Protein AF-A0A1M5N2Y8-F1 (afdb_monomer_lite)

Organism: NCBI:txid229205

Sequence (58 aa):
MKQSVNSLLGFSINGTDGEIGKVEEFYFDDQTSTVRYIVVKTGGWLSEKKVLISPEAF

Structure (mmCIF, N/CA/C/O backbone):
data_AF-A0A1M5N2Y8-F1
#
_entry.id   AF-A0A1M5N2Y8-F1
#
loop_
_atom_site.group_PDB
_atom_site.id
_atom_site.type_symbol
_atom_site.label_atom_id
_atom_site.label_alt_id
_atom_site.label_comp_id
_atom_site.label_asym_id
_atom_site.label_entity_id
_atom_site.label_seq_id
_atom_site.pdbx_PDB_ins_code
_atom_site.Cartn_x
_atom_site.Cartn_y
_atom_site.Cartn_z
_atom_site.occupancy
_atom_site.B_iso_or_equiv
_atom_site.auth_seq_id
_atom_site.auth_comp_id
_atom_site.auth_asym_id
_atom_site.auth_atom_id
_atom_site.pdbx_PDB_model_num
ATOM 1 N N . MET A 1 1 ? -9.383 -12.239 10.883 1.00 57.81 1 MET A N 1
ATOM 2 C CA . MET A 1 1 ? -7.925 -12.168 11.131 1.00 57.81 1 MET A CA 1
ATOM 3 C C . MET A 1 1 ? -7.526 -10.701 11.036 1.00 57.81 1 MET A C 1
ATOM 5 O O . MET A 1 1 ? -7.969 -10.061 10.094 1.00 57.81 1 MET A O 1
ATOM 9 N N . LYS A 1 2 ? -6.812 -10.139 12.017 1.00 76.31 2 LYS A N 1
ATOM 10 C CA . LYS A 1 2 ? -6.354 -8.738 11.972 1.00 76.31 2 LYS A CA 1
ATOM 11 C C . LYS A 1 2 ? -4.875 -8.734 11.592 1.00 76.31 2 LYS A C 1
ATOM 13 O O . LYS A 1 2 ? -4.101 -9.420 12.251 1.00 76.31 2 LYS A O 1
ATOM 18 N N . GLN A 1 3 ? -4.509 -8.010 10.539 1.00 85.00 3 GLN A N 1
ATOM 19 C CA . GLN A 1 3 ? -3.113 -7.760 10.173 1.00 85.00 3 GLN A CA 1
ATOM 20 C C . GLN A 1 3 ? -2.740 -6.335 10.580 1.00 85.00 3 GLN A C 1
ATOM 22 O O . GLN A 1 3 ? -3.580 -5.437 10.521 1.00 85.00 3 GLN A O 1
ATOM 27 N N . SER A 1 4 ? -1.500 -6.136 11.018 1.00 92.19 4 SER A N 1
ATOM 28 C CA . SER A 1 4 ? -0.974 -4.792 11.252 1.00 92.19 4 SER A CA 1
ATOM 29 C C . SER A 1 4 ? -0.572 -4.186 9.916 1.00 92.19 4 SER A C 1
ATOM 31 O O . SER A 1 4 ? -0.011 -4.873 9.072 1.00 92.19 4 SER A O 1
ATOM 33 N N . VAL A 1 5 ? -0.777 -2.889 9.723 1.00 92.75 5 VAL A N 1
ATOM 34 C CA . VAL A 1 5 ? -0.296 -2.214 8.508 1.00 92.75 5 VAL A CA 1
ATOM 35 C C . VAL A 1 5 ? 1.225 -2.307 8.367 1.00 92.75 5 VAL A C 1
ATOM 37 O O . VAL A 1 5 ? 1.731 -2.466 7.261 1.00 92.75 5 VAL A O 1
ATOM 40 N N . ASN A 1 6 ? 1.954 -2.359 9.486 1.00 94.31 6 ASN A N 1
ATOM 41 C CA . ASN A 1 6 ? 3.403 -2.557 9.471 1.00 94.31 6 ASN A CA 1
ATOM 42 C C . ASN A 1 6 ? 3.809 -3.926 8.916 1.00 94.31 6 ASN A C 1
ATOM 44 O O . ASN A 1 6 ? 4.873 -4.034 8.315 1.00 94.31 6 ASN A O 1
ATOM 48 N N . SER A 1 7 ? 2.985 -4.968 9.089 1.00 95.81 7 SER A N 1
ATOM 49 C CA . SER A 1 7 ? 3.290 -6.286 8.518 1.00 95.81 7 SER A CA 1
ATOM 50 C C . SER A 1 7 ? 3.028 -6.358 7.017 1.00 95.81 7 SER A C 1
ATOM 52 O O . SER A 1 7 ? 3.437 -7.330 6.397 1.00 95.81 7 SER A O 1
ATOM 54 N N . LEU A 1 8 ? 2.359 -5.355 6.443 1.00 94.88 8 LEU A N 1
ATOM 55 C CA . LEU A 1 8 ? 2.042 -5.276 5.017 1.00 94.88 8 LEU A CA 1
ATOM 56 C C . LEU A 1 8 ? 3.047 -4.423 4.230 1.00 94.88 8 LEU A C 1
ATOM 58 O O . LEU A 1 8 ? 3.016 -4.421 3.002 1.00 94.88 8 LEU A O 1
ATOM 62 N N . LEU A 1 9 ? 3.942 -3.701 4.907 1.00 96.75 9 LEU A N 1
ATOM 63 C CA . LEU A 1 9 ? 4.984 -2.920 4.244 1.00 96.75 9 LEU A CA 1
ATOM 64 C C . LEU A 1 9 ? 5.905 -3.838 3.428 1.00 96.75 9 LEU A C 1
ATOM 66 O O . LEU A 1 9 ? 6.317 -4.904 3.884 1.00 96.75 9 LEU A O 1
ATOM 70 N N . GLY A 1 10 ? 6.228 -3.425 2.204 1.00 96.19 10 GLY A N 1
ATOM 71 C CA . GLY A 1 10 ? 7.064 -4.180 1.274 1.00 96.19 10 GLY A CA 1
ATOM 72 C C . GLY A 1 10 ? 6.361 -5.327 0.540 1.00 96.19 10 GLY A C 1
ATOM 73 O O . GLY A 1 10 ? 7.002 -5.956 -0.304 1.00 96.19 10 GLY A O 1
ATOM 74 N N . PHE A 1 11 ? 5.076 -5.595 0.811 1.00 95.94 11 PHE A N 1
ATOM 75 C CA . PHE A 1 11 ? 4.304 -6.586 0.055 1.00 95.94 11 PHE A CA 1
ATOM 76 C C . PHE A 1 11 ? 4.192 -6.175 -1.414 1.00 95.94 11 PHE A C 1
ATOM 78 O O . PHE A 1 11 ? 3.964 -5.002 -1.714 1.00 95.94 11 PHE A O 1
ATOM 85 N N . SER A 1 12 ? 4.320 -7.149 -2.315 1.00 95.62 12 SER A N 1
ATOM 86 C CA . SER A 1 12 ? 4.085 -6.943 -3.744 1.00 95.62 12 SER A CA 1
ATOM 87 C C . SER A 1 12 ? 2.593 -6.787 -4.023 1.00 95.62 12 SER A C 1
ATOM 89 O O . SER A 1 12 ? 1.777 -7.603 -3.589 1.00 95.62 12 SER A O 1
ATOM 91 N N . ILE A 1 13 ? 2.247 -5.748 -4.775 1.00 93.94 13 ILE A N 1
ATOM 92 C CA . ILE A 1 13 ? 0.920 -5.550 -5.349 1.00 9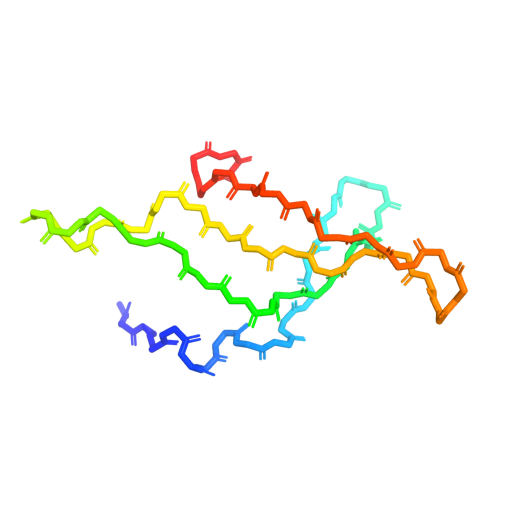3.94 13 ILE A CA 1
ATOM 93 C C . ILE A 1 13 ? 0.962 -6.053 -6.788 1.00 93.94 13 ILE A C 1
ATOM 95 O O . ILE A 1 13 ? 1.768 -5.577 -7.587 1.00 93.94 13 ILE A O 1
ATOM 99 N N . ASN A 1 14 ? 0.084 -7.002 -7.109 1.00 93.75 14 ASN A N 1
ATOM 100 C CA . ASN A 1 14 ? -0.023 -7.583 -8.442 1.00 93.75 14 ASN A CA 1
ATOM 101 C C . ASN A 1 14 ? -1.283 -7.079 -9.147 1.00 93.75 14 ASN A C 1
ATOM 103 O O . ASN A 1 14 ? -2.368 -7.077 -8.567 1.00 93.75 14 ASN A O 1
ATOM 107 N N . GLY A 1 15 ? -1.119 -6.677 -10.401 1.00 90.56 15 GLY A N 1
ATOM 108 C CA . GLY A 1 15 ? -2.195 -6.508 -11.363 1.00 90.56 15 GLY A CA 1
ATOM 109 C C . GLY A 1 15 ? -2.504 -7.816 -12.090 1.00 90.56 15 GLY A C 1
ATOM 110 O O . GLY A 1 15 ? -1.954 -8.876 -11.789 1.00 90.56 15 GLY A O 1
ATOM 111 N N . THR A 1 16 ? -3.387 -7.732 -13.084 1.00 93.50 16 THR A N 1
ATOM 112 C CA . THR A 1 16 ? -3.768 -8.891 -13.914 1.00 93.50 16 THR A CA 1
ATOM 113 C C . THR A 1 16 ? -2.650 -9.357 -14.852 1.00 93.50 16 THR A C 1
ATOM 115 O O . THR A 1 16 ? -2.690 -10.486 -15.336 1.00 93.50 16 THR A O 1
ATOM 118 N N . ASP A 1 17 ? -1.643 -8.515 -15.078 1.00 93.50 17 ASP A N 1
ATOM 119 C CA . ASP A 1 17 ? -0.526 -8.708 -16.002 1.00 93.50 17 ASP A CA 1
ATOM 120 C C . ASP A 1 17 ? 0.846 -8.816 -15.312 1.00 93.50 17 ASP A C 1
ATOM 122 O O . ASP A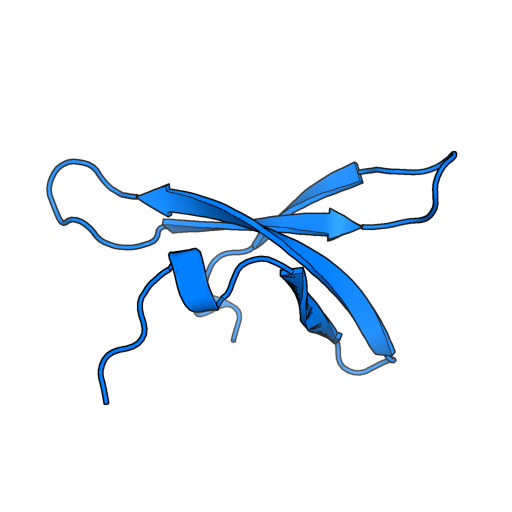 1 17 ? 1.855 -9.022 -15.987 1.00 93.50 17 ASP A O 1
ATOM 126 N N . GLY A 1 18 ? 0.904 -8.740 -13.978 1.00 93.12 18 GLY A N 1
ATOM 127 C CA . GLY A 1 18 ? 2.141 -8.921 -13.216 1.00 93.12 18 GLY A CA 1
ATOM 128 C C . GLY A 1 18 ? 2.274 -7.993 -12.013 1.00 93.12 18 GLY A C 1
ATOM 129 O O . GLY A 1 18 ? 1.300 -7.418 -11.534 1.00 93.12 18 GLY A O 1
ATOM 130 N N . GLU A 1 19 ? 3.497 -7.867 -11.497 1.00 94.31 19 GLU A N 1
ATOM 131 C CA . GLU A 1 19 ? 3.790 -6.991 -10.359 1.00 94.31 19 GLU A CA 1
ATOM 132 C C . GLU A 1 19 ? 3.712 -5.512 -10.771 1.00 94.31 19 GLU A C 1
ATOM 134 O O . GLU A 1 19 ? 4.352 -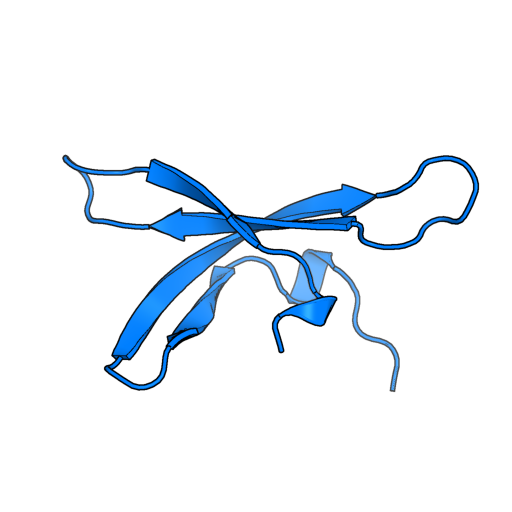5.081 -11.729 1.00 94.31 19 GLU A O 1
ATOM 139 N N . ILE A 1 20 ? 2.955 -4.725 -10.004 1.00 92.88 20 ILE A N 1
ATOM 140 C CA . ILE A 1 20 ? 2.852 -3.266 -10.145 1.00 92.88 20 ILE A CA 1
ATOM 141 C C . ILE A 1 20 ? 3.958 -2.579 -9.334 1.00 92.88 20 ILE A C 1
ATOM 143 O O . ILE A 1 20 ? 4.559 -1.595 -9.774 1.00 92.88 20 ILE A O 1
ATOM 147 N N . GLY A 1 21 ? 4.211 -3.077 -8.123 1.00 95.12 21 GLY A N 1
ATOM 148 C CA . GLY A 1 21 ? 5.183 -2.505 -7.201 1.00 95.12 21 GLY A CA 1
ATOM 149 C C . GLY A 1 21 ? 5.003 -3.012 -5.777 1.00 95.12 21 GLY A C 1
ATOM 150 O O . GLY A 1 21 ? 4.369 -4.043 -5.550 1.00 95.12 21 GLY A O 1
ATOM 151 N N . LYS A 1 22 ? 5.547 -2.275 -4.805 1.00 96.81 22 LYS A N 1
ATOM 152 C CA . LYS A 1 22 ? 5.526 -2.658 -3.386 1.00 96.81 22 LYS A CA 1
ATOM 153 C C . LYS A 1 22 ? 4.843 -1.621 -2.509 1.00 96.81 22 LYS A C 1
ATOM 155 O O . LYS A 1 22 ? 4.991 -0.422 -2.736 1.00 96.81 22 LYS A O 1
ATOM 160 N N . VAL A 1 23 ? 4.131 -2.092 -1.490 1.00 97.00 23 VAL A N 1
ATOM 161 C CA . VAL A 1 23 ? 3.514 -1.241 -0.465 1.00 97.00 23 VAL A CA 1
ATOM 162 C C . VAL A 1 23 ? 4.596 -0.479 0.294 1.00 97.00 23 VAL A C 1
ATOM 164 O O . VAL A 1 23 ? 5.536 -1.082 0.812 1.00 97.00 23 VAL A O 1
ATOM 167 N N . GLU A 1 24 ? 4.449 0.836 0.387 1.00 96.94 24 GLU A N 1
ATOM 168 C CA . GLU A 1 24 ? 5.395 1.709 1.082 1.00 96.94 24 GLU A CA 1
ATOM 169 C C . GLU A 1 24 ? 4.792 2.354 2.331 1.00 96.94 24 GLU A C 1
ATOM 171 O O . GLU A 1 24 ? 5.459 2.426 3.358 1.00 96.94 24 GLU A O 1
ATOM 176 N N . GLU A 1 25 ? 3.536 2.799 2.264 1.00 97.00 25 GLU A N 1
ATOM 177 C CA . GLU A 1 25 ? 2.832 3.424 3.386 1.00 97.00 25 GLU A CA 1
ATOM 178 C C . GLU A 1 25 ? 1.305 3.384 3.183 1.00 97.00 25 GLU A C 1
ATOM 180 O O 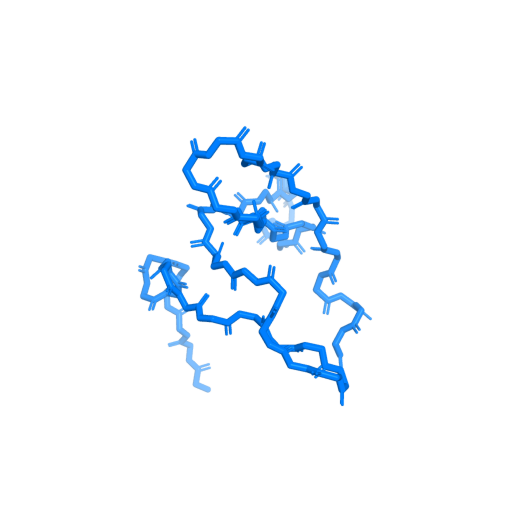. GLU A 1 25 ? 0.802 2.946 2.144 1.00 97.00 25 GLU A O 1
ATOM 185 N N . PHE A 1 26 ? 0.560 3.836 4.194 1.00 97.25 26 PHE A N 1
ATOM 186 C CA . PHE A 1 26 ? -0.902 3.854 4.213 1.00 97.25 26 PHE A CA 1
ATOM 187 C C . PHE A 1 26 ? -1.405 5.224 4.663 1.00 97.25 26 PHE A C 1
ATOM 189 O O . PHE A 1 26 ? -0.909 5.766 5.652 1.00 97.25 26 PHE A O 1
ATOM 196 N N . TYR A 1 27 ? -2.423 5.752 3.985 1.00 97.31 27 TYR A N 1
ATOM 197 C CA . TYR A 1 27 ? -3.143 6.947 4.425 1.00 97.31 27 TYR A CA 1
ATOM 198 C C . TYR A 1 27 ? -4.484 6.568 5.025 1.00 97.31 27 TYR A C 1
ATOM 200 O O . TYR A 1 27 ? -5.241 5.779 4.452 1.00 97.31 27 TYR A O 1
ATOM 208 N N . PHE A 1 28 ? -4.773 7.169 6.172 1.00 96.75 28 PHE A N 1
ATOM 209 C CA . PHE A 1 28 ? -5.959 6.896 6.961 1.00 96.75 28 PHE A CA 1
ATOM 210 C C . PHE A 1 28 ? -6.829 8.140 7.039 1.00 96.75 28 PHE A C 1
ATOM 212 O O . PHE A 1 28 ? -6.339 9.265 7.107 1.00 96.75 28 PHE A O 1
ATOM 219 N N . ASP A 1 29 ? -8.129 7.905 7.053 1.00 97.44 29 ASP A N 1
ATOM 220 C CA . ASP A 1 29 ? -9.118 8.870 7.494 1.00 97.44 29 ASP A CA 1
ATOM 221 C C . ASP A 1 29 ? -8.967 9.063 9.010 1.00 97.44 29 ASP A C 1
ATOM 223 O O . ASP A 1 29 ? -9.046 8.102 9.777 1.00 97.44 29 ASP A O 1
ATOM 227 N N . ASP A 1 30 ? -8.697 10.291 9.438 1.00 96.56 30 ASP A N 1
ATOM 228 C CA . ASP A 1 30 ? -8.365 10.640 10.822 1.00 96.56 30 ASP A CA 1
ATOM 229 C C . ASP A 1 30 ? -9.555 10.521 11.787 1.00 96.56 30 ASP A C 1
ATOM 231 O O . ASP A 1 30 ? -9.362 10.341 12.989 1.00 96.56 30 ASP A O 1
ATOM 235 N N . GLN A 1 31 ? -10.783 10.552 11.268 1.00 98.19 31 GLN A N 1
ATOM 236 C CA . GLN A 1 31 ? -12.005 10.406 12.059 1.00 98.19 31 GLN A CA 1
ATOM 237 C C . GLN A 1 31 ? -12.418 8.942 12.223 1.00 98.19 31 GLN A C 1
ATOM 239 O O . GLN A 1 31 ? -12.866 8.533 13.293 1.00 98.19 31 GLN A O 1
ATOM 244 N N . THR A 1 32 ? -12.279 8.141 11.167 1.00 96.81 32 THR A N 1
ATOM 245 C CA . THR A 1 32 ? -12.781 6.756 11.137 1.00 96.81 32 THR A CA 1
ATOM 246 C C . THR A 1 32 ? -11.688 5.698 11.269 1.00 96.81 32 THR A C 1
ATOM 248 O O . THR A 1 32 ? -12.001 4.523 11.446 1.00 96.81 32 THR A O 1
ATOM 251 N N . SER A 1 33 ? -10.410 6.084 11.184 1.00 93.12 33 SER A N 1
ATOM 252 C CA . SER A 1 33 ? -9.259 5.169 11.082 1.00 93.12 33 SER A CA 1
ATOM 253 C C . SER A 1 33 ? -9.325 4.217 9.876 1.00 93.12 33 SER A C 1
ATOM 255 O O . SER A 1 33 ? -8.653 3.184 9.848 1.00 93.12 33 SER A O 1
ATOM 257 N N . THR A 1 34 ? -10.126 4.556 8.863 1.00 95.56 34 THR A N 1
ATOM 258 C CA . THR A 1 34 ? -10.258 3.769 7.631 1.00 95.56 34 THR A CA 1
ATOM 259 C C . THR A 1 34 ? -9.060 4.025 6.724 1.00 95.56 34 THR A C 1
ATOM 261 O O . THR A 1 34 ? -8.722 5.180 6.473 1.00 95.56 34 THR A O 1
ATOM 264 N N . VAL A 1 35 ? -8.439 2.976 6.176 1.00 95.44 35 VAL A N 1
ATOM 265 C CA . VAL A 1 35 ? -7.423 3.135 5.121 1.00 95.44 35 VAL A CA 1
ATOM 266 C C . VAL A 1 35 ? -8.105 3.680 3.867 1.00 95.44 35 VAL A C 1
ATOM 268 O O . VAL A 1 35 ? -8.985 3.030 3.311 1.00 95.44 35 VAL A O 1
ATOM 271 N N . ARG A 1 36 ? -7.694 4.864 3.411 1.00 96.94 36 ARG A N 1
ATOM 272 C CA . ARG A 1 36 ? -8.190 5.479 2.170 1.00 96.94 36 ARG A CA 1
ATOM 273 C C . ARG A 1 36 ? -7.305 5.157 0.982 1.00 96.94 36 ARG A C 1
ATOM 275 O O . ARG A 1 36 ? -7.816 4.952 -0.112 1.00 96.94 36 ARG A O 1
ATOM 282 N N . TYR A 1 37 ? -5.996 5.094 1.208 1.00 97.44 37 TYR A N 1
ATOM 283 C CA . TYR A 1 37 ? -5.032 4.828 0.151 1.00 97.44 37 TYR A CA 1
ATOM 284 C C . TYR A 1 37 ? -3.886 3.962 0.653 1.00 97.44 37 TYR A C 1
ATOM 286 O O . TYR A 1 37 ? -3.371 4.155 1.755 1.00 97.44 37 TYR A O 1
ATOM 294 N N . ILE A 1 38 ? -3.475 3.038 -0.205 1.00 97.00 38 ILE A N 1
ATOM 295 C CA . ILE A 1 38 ? -2.220 2.308 -0.117 1.00 97.00 38 ILE A CA 1
ATOM 296 C C . ILE A 1 38 ? -1.254 3.013 -1.060 1.00 97.00 38 ILE A C 1
ATOM 298 O O . ILE A 1 38 ? -1.544 3.166 -2.250 1.00 97.00 38 ILE A O 1
ATOM 302 N N . VAL A 1 39 ? -0.121 3.460 -0.533 1.00 97.62 39 VAL A N 1
ATOM 303 C CA . VAL A 1 39 ? 0.934 4.057 -1.346 1.00 97.62 39 VAL A CA 1
ATOM 304 C C . VAL A 1 39 ? 1.811 2.935 -1.866 1.00 97.62 39 VAL A C 1
ATOM 306 O O . VAL A 1 39 ? 2.413 2.185 -1.094 1.00 97.62 39 VAL A O 1
ATOM 309 N N . VAL A 1 40 ? 1.864 2.810 -3.186 1.00 97.00 40 VAL A N 1
ATOM 310 C CA . VAL A 1 40 ? 2.649 1.786 -3.866 1.00 97.00 40 VAL A CA 1
ATOM 311 C C . VAL A 1 40 ? 3.808 2.450 -4.582 1.00 97.00 40 VAL A C 1
ATOM 313 O O . VAL A 1 40 ? 3.626 3.334 -5.422 1.00 97.00 40 VAL A O 1
ATOM 316 N N . LYS A 1 41 ? 5.013 1.997 -4.253 1.00 96.81 41 LYS A N 1
ATOM 317 C CA . LYS A 1 41 ? 6.237 2.339 -4.960 1.00 96.81 41 LYS A CA 1
ATOM 318 C C . LYS A 1 41 ? 6.356 1.444 -6.188 1.00 96.81 41 LYS A C 1
ATOM 320 O O . LYS A 1 41 ? 6.467 0.225 -6.068 1.00 96.81 41 LYS A O 1
ATOM 325 N N . THR A 1 42 ? 6.311 2.065 -7.357 1.00 95.00 42 THR A N 1
ATOM 326 C CA . THR A 1 42 ? 6.303 1.427 -8.681 1.00 95.00 42 THR A CA 1
ATOM 327 C C . THR A 1 42 ? 7.554 1.804 -9.468 1.00 95.00 42 THR A C 1
ATOM 329 O O . THR A 1 42 ? 8.180 2.829 -9.191 1.00 95.00 42 THR A O 1
ATOM 332 N N . GLY A 1 43 ? 7.901 1.000 -10.474 1.00 88.75 43 GLY A N 1
ATOM 333 C CA . GLY A 1 43 ? 9.073 1.233 -11.320 1.00 88.75 43 GLY A CA 1
ATOM 334 C C . GLY A 1 43 ? 10.394 0.763 -10.701 1.00 88.75 43 GLY A C 1
ATOM 335 O O . GLY 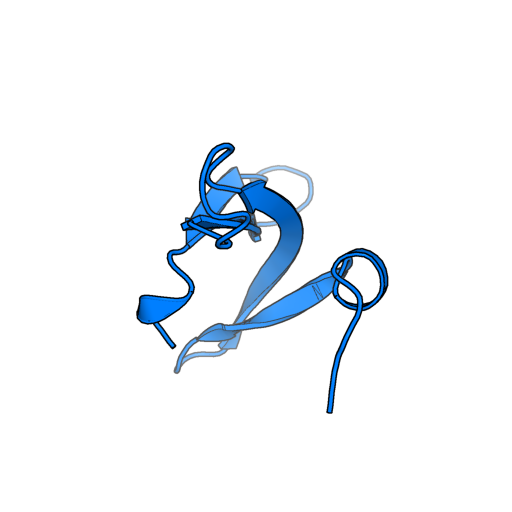A 1 43 ? 10.434 0.162 -9.629 1.00 88.75 43 GLY A O 1
ATOM 336 N N . GLY A 1 44 ? 11.492 1.005 -11.421 1.00 82.31 44 GLY A N 1
ATOM 337 C CA . GLY A 1 44 ? 12.850 0.661 -10.986 1.00 82.31 44 GLY A CA 1
ATOM 338 C C . GLY A 1 44 ? 13.581 1.852 -10.365 1.00 82.31 44 GLY A C 1
ATOM 339 O O . GLY A 1 44 ? 13.034 2.947 -10.276 1.00 82.31 44 GLY A O 1
ATOM 340 N N . TRP A 1 45 ? 14.859 1.668 -10.012 1.00 77.19 45 TRP A N 1
ATOM 341 C CA . TRP A 1 45 ? 15.666 2.678 -9.299 1.00 77.19 45 TRP A CA 1
ATOM 342 C C . TRP A 1 45 ? 15.727 4.064 -9.973 1.00 77.19 45 TRP A C 1
ATOM 344 O O . TRP A 1 45 ? 15.956 5.062 -9.299 1.00 77.19 45 TRP A O 1
ATOM 354 N N . LEU A 1 46 ? 15.516 4.124 -11.295 1.00 83.94 46 LEU A N 1
ATOM 355 C CA . LEU A 1 46 ? 15.595 5.348 -12.099 1.00 83.94 46 LEU A CA 1
ATOM 356 C C . LEU A 1 46 ? 14.225 5.892 -12.536 1.00 83.94 46 LEU A C 1
ATOM 358 O O . LEU A 1 46 ? 14.153 6.981 -13.095 1.00 83.94 46 LEU A O 1
ATOM 362 N N . SER A 1 47 ? 13.148 5.127 -12.345 1.00 89.44 47 SER A N 1
ATOM 363 C CA . SER A 1 47 ? 11.793 5.459 -12.814 1.00 89.44 47 SER A CA 1
ATOM 364 C C . SER A 1 47 ? 10.752 5.380 -11.702 1.00 89.44 47 SER A C 1
ATOM 366 O O . SER A 1 47 ? 9.559 5.248 -11.976 1.00 89.44 47 SER A O 1
ATOM 368 N N . GLU A 1 48 ? 11.219 5.454 -10.459 1.00 92.75 48 GLU A 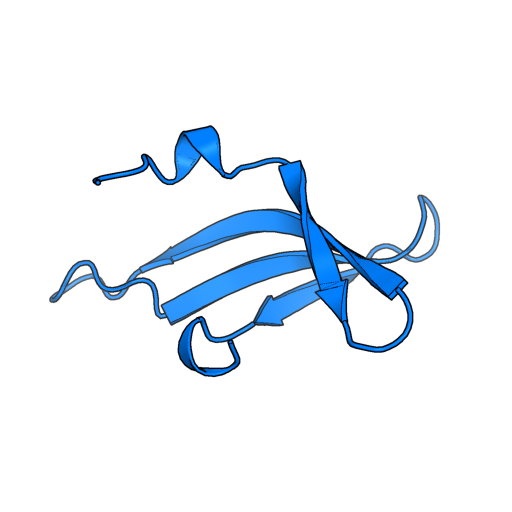N 1
ATOM 369 C CA . GLU A 1 48 ? 10.403 5.313 -9.268 1.00 92.75 48 GLU A CA 1
ATOM 370 C C . GLU A 1 48 ? 9.243 6.308 -9.254 1.00 92.75 48 GLU A C 1
ATOM 372 O O . GLU A 1 48 ? 9.424 7.519 -9.411 1.00 92.75 48 GLU A O 1
ATOM 377 N N . LYS A 1 49 ? 8.039 5.785 -9.027 1.00 94.38 49 LYS A N 1
ATOM 378 C CA . LYS A 1 49 ? 6.839 6.588 -8.805 1.00 94.38 49 LYS A CA 1
ATOM 379 C C . LYS A 1 49 ? 6.058 6.038 -7.629 1.00 94.38 49 LYS A C 1
ATOM 381 O O . LYS A 1 49 ? 5.862 4.828 -7.526 1.00 94.38 49 LYS A O 1
ATOM 386 N N . LYS A 1 50 ? 5.552 6.940 -6.795 1.00 95.75 50 LYS A N 1
ATOM 387 C CA . LYS A 1 50 ? 4.568 6.619 -5.763 1.00 95.75 50 LYS A CA 1
ATOM 388 C C . LYS A 1 50 ? 3.177 6.847 -6.329 1.00 95.75 50 LYS A C 1
ATOM 390 O O . LYS A 1 50 ? 2.898 7.923 -6.856 1.00 95.75 50 LYS A O 1
ATOM 395 N N . VAL A 1 51 ? 2.325 5.836 -6.237 1.00 95.69 51 VAL A N 1
ATOM 396 C CA . VAL A 1 51 ? 0.927 5.915 -6.670 1.00 95.69 51 VAL A CA 1
ATOM 397 C C . VAL A 1 51 ? 0.006 5.602 -5.503 1.00 95.69 51 VAL A C 1
ATOM 399 O O . VAL A 1 51 ? 0.353 4.815 -4.625 1.00 95.69 51 VAL A O 1
ATOM 402 N N . LEU A 1 52 ? -1.168 6.229 -5.498 1.00 97.38 52 LEU A N 1
ATOM 403 C CA . LEU A 1 52 ? -2.210 5.981 -4.510 1.00 97.38 52 LEU A CA 1
ATOM 404 C C . LEU A 1 52 ? -3.201 4.973 -5.084 1.00 97.38 52 LEU A C 1
ATOM 406 O O . LEU A 1 52 ? -3.774 5.212 -6.147 1.00 97.38 52 LEU A O 1
ATOM 410 N N . ILE A 1 53 ? -3.421 3.869 -4.376 1.00 95.81 53 ILE A N 1
ATOM 411 C CA . ILE A 1 53 ? -4.429 2.868 -4.729 1.00 95.81 53 ILE A CA 1
ATOM 412 C C . ILE A 1 53 ? -5.484 2.839 -3.629 1.00 95.81 53 ILE A C 1
ATOM 414 O O . ILE A 1 53 ? -5.150 2.670 -2.456 1.00 95.81 53 ILE A O 1
ATOM 418 N N . SER A 1 54 ? -6.754 3.010 -3.998 1.00 95.94 54 SER A N 1
ATOM 419 C CA . SER A 1 54 ? -7.859 2.803 -3.058 1.00 95.94 54 SER A CA 1
ATOM 420 C C . SER A 1 54 ? -7.954 1.315 -2.701 1.00 95.94 54 SER A C 1
ATOM 422 O O . SER A 1 54 ? -7.966 0.496 -3.621 1.00 95.94 54 SER A O 1
ATOM 424 N N . PRO A 1 55 ? -8.074 0.931 -1.415 1.00 92.81 55 PRO A N 1
ATOM 425 C CA . PRO A 1 55 ? -8.365 -0.451 -1.038 1.00 92.81 55 PRO A CA 1
ATOM 426 C C . PRO A 1 55 ? -9.645 -1.012 -1.671 1.00 92.81 55 PRO A C 1
ATOM 428 O O . PRO A 1 55 ? -9.753 -2.220 -1.817 1.00 92.81 55 PRO A O 1
ATOM 431 N N . GLU A 1 56 ? -10.589 -0.154 -2.074 1.00 92.94 56 GLU A N 1
ATOM 432 C CA . GLU A 1 56 ? -11.820 -0.551 -2.780 1.00 92.94 56 GLU A CA 1
ATOM 433 C C . GLU A 1 56 ? -11.577 -0.976 -4.240 1.00 92.94 56 GLU A C 1
ATOM 435 O O . GLU A 1 56 ? -12.500 -1.426 -4.912 1.00 92.94 56 GLU A O 1
ATOM 440 N N . ALA A 1 57 ? -10.354 -0.809 -4.756 1.00 87.25 57 ALA A N 1
ATOM 441 C CA . ALA A 1 57 ? -9.972 -1.266 -6.091 1.00 87.25 57 ALA A CA 1
ATOM 442 C C . ALA A 1 57 ? -9.611 -2.766 -6.149 1.00 87.25 57 ALA A C 1
ATOM 444 O O . ALA A 1 57 ? -9.338 -3.267 -7.242 1.00 87.25 57 ALA A O 1
ATOM 445 N N . PHE A 1 58 ? -9.583 -3.454 -5.001 1.00 78.88 58 PHE A N 1
ATOM 446 C CA . PHE A 1 58 ? -9.362 -4.898 -4.864 1.00 78.88 58 PHE A CA 1
ATOM 447 C C . PHE A 1 58 ? -10.669 -5.610 -4.507 1.00 78.88 58 PHE A C 1
ATOM 449 O O . PHE A 1 58 ? -10.863 -6.740 -5.008 1.00 78.88 58 PHE A O 1
#

Secondary structure (DSSP, 8-state):
-PPPHHHHTTPEEEETTEEEEEEEEEEE-TTT--EEEEEEEES-TTT-EEEEE-GGG-

InterPro domains:
  IPR011033 PRC-barrel-like superfamily [SSF50346] (5-55)
  IPR014747 Bacterial photosynthetic reaction centre, H-chain, C-terminal [G3DSA:3.90.50.10] (1-58)
  IPR027275 PRC-barrel domain [PF05239] (5-54)

pLDDT: mean 92.85, std 6.84, range [57.81, 98.19]

Radius of gyration: 12.06 Å; chains: 1; bounding box: 28×23×28 Å

Foldseek 3Di:
DDDDVVVQFQPFDADPVGTFATFHDFDADPVPRHTQWTWGFGDDPVDTDTDTDGPVVD